Protein AF-A0AAI9UWK7-F1 (afdb_monomer_lite)

Foldseek 3Di:
DQVCCCVPVVDHDQWDKDFQADVRDVVNPTPAIATHGDPPDDDDDPPDDDPRYNVD

Sequence (56 aa):
MVMVRWVESEVAPDTIMETRYKNGTSDSGVDFKHRHCRWPCHNVYQGVGDYKDPDT

pLDDT: mean 86.9, std 4.86, range [66.25, 95.81]

Structure (mmCIF, N/CA/C/O backbone):
data_AF-A0AAI9UWK7-F1
#
_entry.id   AF-A0AAI9UWK7-F1
#
loop_
_atom_site.group_PDB
_atom_site.id
_atom_site.type_symbol
_atom_site.label_atom_id
_atom_site.label_alt_id
_atom_site.label_comp_id
_atom_site.label_asym_id
_atom_site.label_entity_id
_atom_site.label_seq_id
_atom_site.pdbx_PDB_ins_code
_atom_site.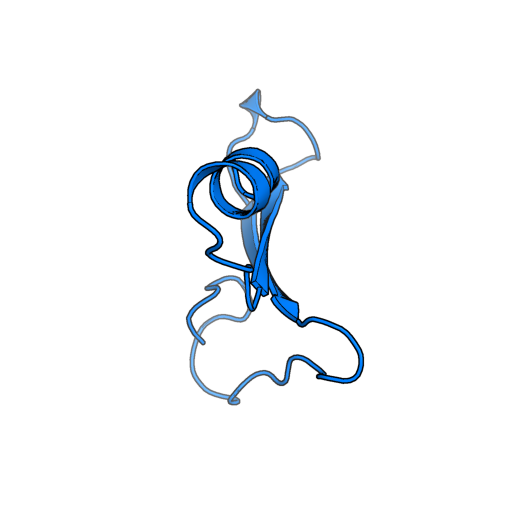Cartn_x
_atom_site.Cartn_y
_atom_site.Cartn_z
_atom_site.occupancy
_atom_site.B_iso_or_equiv
_atom_site.auth_seq_id
_atom_site.auth_comp_id
_atom_site.auth_asym_id
_atom_site.auth_atom_id
_atom_site.pdbx_PDB_model_num
ATOM 1 N N . MET A 1 1 ? -10.865 1.937 5.250 1.00 78.38 1 MET A N 1
ATOM 2 C CA . MET A 1 1 ? -10.609 1.649 6.678 1.00 78.38 1 MET A CA 1
ATOM 3 C C . MET A 1 1 ? -10.220 0.191 6.805 1.00 78.38 1 MET A C 1
ATOM 5 O O . MET A 1 1 ? -11.039 -0.668 6.515 1.00 78.38 1 MET A O 1
ATOM 9 N N . VAL A 1 2 ? -8.958 -0.081 7.132 1.00 86.00 2 VAL A N 1
ATOM 10 C CA . VAL A 1 2 ? -8.399 -1.438 7.012 1.00 86.00 2 VAL A CA 1
ATOM 11 C C . VAL A 1 2 ? -8.621 -2.264 8.286 1.00 86.00 2 VAL A C 1
ATOM 13 O O . VAL A 1 2 ? -8.990 -3.427 8.199 1.00 86.00 2 VAL A O 1
ATOM 16 N N . MET A 1 3 ? -8.510 -1.636 9.462 1.00 88.38 3 MET A N 1
ATOM 17 C CA . MET A 1 3 ? -8.728 -2.304 10.755 1.00 88.38 3 MET A CA 1
ATOM 18 C C . MET A 1 3 ? -10.164 -2.801 10.943 1.00 88.38 3 MET A C 1
ATOM 20 O O . MET A 1 3 ? -10.364 -3.935 11.350 1.00 88.38 3 MET A O 1
ATOM 24 N N . VAL A 1 4 ? -11.163 -1.983 10.600 1.00 92.00 4 VAL A N 1
ATOM 25 C CA . VAL A 1 4 ? -12.583 -2.357 10.732 1.00 92.00 4 VAL A CA 1
ATOM 26 C C . VAL A 1 4 ? -12.892 -3.604 9.904 1.00 92.00 4 VAL A C 1
ATOM 28 O O . VAL A 1 4 ? -13.471 -4.551 10.410 1.00 92.00 4 VAL A O 1
ATOM 31 N N . ARG A 1 5 ? -12.409 -3.658 8.657 1.00 91.88 5 ARG A N 1
ATOM 32 C CA . ARG A 1 5 ? -12.602 -4.814 7.772 1.00 91.88 5 ARG A CA 1
ATOM 33 C C . ARG A 1 5 ? -11.900 -6.078 8.280 1.00 91.88 5 ARG A C 1
ATOM 35 O O . ARG A 1 5 ? -12.401 -7.177 8.065 1.00 91.88 5 ARG A O 1
ATOM 42 N N . TRP A 1 6 ? -10.769 -5.926 8.963 1.00 91.94 6 TRP A N 1
ATOM 43 C CA . TRP A 1 6 ? -10.112 -7.051 9.618 1.00 91.94 6 TRP A CA 1
ATOM 44 C C . TRP A 1 6 ? -10.948 -7.580 10.789 1.00 91.94 6 TRP A C 1
ATOM 46 O O . TRP A 1 6 ? -11.162 -8.783 10.878 1.00 91.94 6 TRP A O 1
ATOM 56 N N . VAL A 1 7 ? -11.466 -6.693 11.640 1.00 94.88 7 VAL A N 1
ATOM 57 C CA . VAL A 1 7 ? -12.245 -7.080 12.827 1.00 94.88 7 VAL A CA 1
ATOM 58 C C . VAL A 1 7 ? -13.632 -7.615 12.463 1.00 94.88 7 VAL A C 1
ATOM 60 O O . VAL A 1 7 ? -14.071 -8.606 13.030 1.00 94.88 7 VAL A O 1
ATOM 63 N N . GLU A 1 8 ? -14.327 -6.976 11.523 1.00 95.81 8 GLU A N 1
ATOM 64 C CA . GLU A 1 8 ? -15.734 -7.269 11.219 1.00 95.81 8 GLU A CA 1
ATOM 65 C C . GLU A 1 8 ? -15.921 -8.300 10.104 1.00 95.81 8 GLU A C 1
ATOM 67 O O . GLU A 1 8 ? -16.979 -8.914 10.007 1.00 95.81 8 GLU A O 1
ATOM 72 N N . SER A 1 9 ? -14.932 -8.473 9.224 1.00 93.25 9 SER A N 1
ATOM 73 C CA . SER A 1 9 ? -15.028 -9.388 8.077 1.00 93.25 9 SER A CA 1
ATOM 74 C C . SER A 1 9 ? -13.939 -10.459 8.060 1.00 93.25 9 SER A C 1
ATOM 76 O O . SER A 1 9 ? -13.844 -11.187 7.079 1.00 93.25 9 SER A O 1
ATOM 78 N N . GLU A 1 10 ? -13.092 -10.523 9.094 1.00 89.88 10 GLU A N 1
ATOM 79 C CA . GLU A 1 10 ? -11.950 -11.449 9.202 1.00 89.88 10 GLU A CA 1
ATOM 80 C C . GLU A 1 10 ? -10.962 -11.377 8.018 1.00 89.88 10 GLU A C 1
ATOM 82 O O . GLU A 1 10 ? -10.138 -12.266 7.809 1.00 89.88 10 GLU A O 1
ATOM 87 N N . VAL A 1 11 ? -10.987 -10.279 7.249 1.00 91.38 11 VAL A N 1
ATOM 88 C CA . VAL A 1 11 ? -10.072 -10.065 6.121 1.00 91.38 11 VAL A CA 1
ATOM 89 C C . VAL A 1 11 ? -8.850 -9.297 6.607 1.00 91.38 11 VAL A C 1
ATOM 91 O O . VAL A 1 11 ? -8.856 -8.064 6.674 1.00 91.38 11 VAL A O 1
ATOM 94 N N . ALA A 1 12 ? -7.794 -10.035 6.945 1.00 88.06 12 ALA A N 1
ATOM 95 C CA . ALA A 1 12 ? -6.507 -9.448 7.292 1.00 88.06 12 ALA A CA 1
ATOM 96 C C . ALA A 1 12 ? -5.878 -8.746 6.071 1.00 88.06 12 ALA A C 1
ATOM 98 O O . ALA A 1 12 ? -5.918 -9.282 4.962 1.00 88.06 12 ALA A O 1
ATOM 99 N N . PRO A 1 13 ? -5.291 -7.552 6.242 1.00 88.44 13 PRO A N 1
ATOM 100 C CA . PRO A 1 13 ? -4.592 -6.876 5.159 1.00 88.44 13 PRO A CA 1
ATOM 101 C C . PRO A 1 13 ? -3.182 -7.433 4.956 1.00 88.44 13 PRO A C 1
ATOM 103 O O . PRO A 1 13 ? -2.389 -7.499 5.895 1.00 88.44 13 PRO A O 1
ATOM 106 N N . ASP A 1 14 ? -2.835 -7.733 3.708 1.00 87.12 14 ASP A N 1
ATOM 107 C CA . ASP A 1 14 ? -1.460 -8.089 3.337 1.00 87.12 14 ASP A CA 1
ATOM 108 C C . ASP A 1 14 ? -0.539 -6.863 3.263 1.00 87.12 14 ASP A C 1
ATOM 110 O O . ASP A 1 14 ? 0.656 -6.939 3.557 1.00 87.12 14 ASP A O 1
ATOM 114 N N . THR A 1 15 ? -1.102 -5.710 2.887 1.00 89.50 15 THR A N 1
ATOM 115 C CA . THR A 1 15 ? -0.381 -4.439 2.759 1.00 89.50 15 THR A CA 1
ATOM 116 C C . THR A 1 15 ? -1.209 -3.277 3.296 1.00 89.50 15 THR A C 1
ATOM 118 O O . THR A 1 15 ? -2.442 -3.323 3.325 1.00 89.50 15 THR A O 1
ATOM 121 N N . ILE A 1 16 ? -0.526 -2.211 3.714 1.00 89.56 16 ILE A N 1
ATOM 122 C CA . ILE A 1 16 ? -1.163 -0.952 4.110 1.00 89.56 16 ILE A CA 1
ATOM 123 C C . ILE A 1 16 ? -0.740 0.126 3.113 1.00 89.56 16 ILE A C 1
ATOM 125 O O . ILE A 1 16 ? 0.449 0.376 2.928 1.00 89.56 16 ILE A O 1
ATOM 129 N N . MET A 1 17 ? -1.717 0.759 2.461 1.00 89.50 17 MET A N 1
ATOM 130 C CA . MET A 1 17 ? -1.467 1.870 1.541 1.00 89.50 17 MET A CA 1
ATOM 131 C C . MET A 1 17 ? -1.186 3.155 2.321 1.00 89.50 17 MET A C 1
ATOM 133 O O . M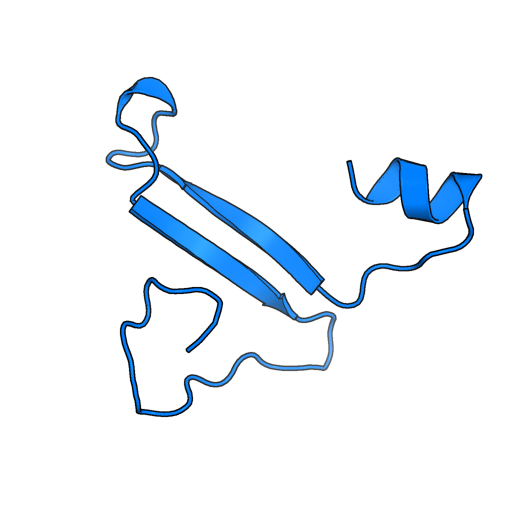ET A 1 17 ? -2.062 3.652 3.031 1.00 89.50 17 MET A O 1
ATOM 137 N N . GLU A 1 18 ? 0.006 3.718 2.146 1.00 87.06 18 GLU A N 1
ATOM 138 C CA . GLU A 1 18 ? 0.308 5.087 2.548 1.00 87.06 18 GLU A CA 1
ATOM 139 C C . GLU A 1 18 ? 0.019 6.074 1.418 1.00 87.06 18 GLU A C 1
ATOM 141 O O . GLU A 1 18 ? -0.014 5.740 0.232 1.00 87.06 18 GLU A O 1
ATOM 146 N N . THR A 1 19 ? -0.207 7.324 1.800 1.00 90.06 19 THR A N 1
ATOM 147 C CA . THR A 1 19 ? -0.376 8.439 0.874 1.00 90.06 19 THR A CA 1
ATOM 148 C C . THR A 1 19 ? 0.519 9.567 1.349 1.00 90.06 19 THR A C 1
ATOM 150 O O . THR A 1 19 ? 0.319 10.101 2.440 1.00 90.06 19 THR A O 1
ATOM 153 N N . ARG A 1 20 ? 1.510 9.927 0.534 1.00 86.88 20 ARG A N 1
ATOM 154 C CA . ARG A 1 20 ? 2.350 11.095 0.773 1.00 86.88 20 ARG A CA 1
ATOM 155 C C . ARG A 1 20 ? 1.764 12.275 0.019 1.00 86.88 20 ARG A C 1
ATOM 157 O O . ARG A 1 20 ? 1.570 12.207 -1.192 1.00 86.88 20 ARG A O 1
ATOM 164 N N . TYR A 1 21 ? 1.490 13.357 0.734 1.00 91.12 21 TYR A N 1
ATOM 165 C CA . TYR A 1 21 ? 1.024 14.599 0.130 1.00 91.12 21 TYR A CA 1
ATOM 166 C C . TYR A 1 21 ? 2.193 15.488 -0.298 1.00 91.12 21 TYR A C 1
ATOM 168 O O . TYR A 1 21 ? 3.246 15.506 0.351 1.00 91.12 21 TYR A O 1
ATOM 176 N N . LYS A 1 22 ? 1.999 16.257 -1.373 1.00 86.38 22 LYS A N 1
ATOM 177 C CA . LYS A 1 22 ? 2.952 17.289 -1.799 1.00 86.38 22 LYS A CA 1
ATOM 178 C C . LYS A 1 22 ? 3.097 18.308 -0.668 1.00 86.38 22 LYS A C 1
ATOM 180 O O . LYS A 1 22 ? 2.117 18.654 -0.023 1.00 86.38 22 LYS A O 1
ATOM 185 N N . ASN A 1 23 ? 4.318 18.741 -0.359 1.00 86.88 23 ASN A N 1
ATOM 186 C CA . ASN A 1 23 ? 4.598 19.664 0.755 1.00 86.88 23 ASN A CA 1
ATOM 187 C C . ASN A 1 23 ? 4.031 19.240 2.133 1.00 86.88 23 ASN A C 1
ATOM 189 O O . ASN A 1 23 ? 3.943 20.063 3.039 1.00 86.88 23 ASN A O 1
ATOM 193 N N . GLY A 1 24 ? 3.653 17.967 2.312 1.00 82.00 24 GLY A N 1
ATOM 194 C CA . GLY A 1 24 ? 3.146 17.433 3.578 1.00 82.00 24 GLY A CA 1
ATOM 195 C C . GLY A 1 24 ? 1.713 17.834 3.954 1.00 82.00 24 GLY A C 1
ATOM 196 O O . GLY A 1 24 ? 1.247 17.398 5.003 1.00 82.00 24 GLY A O 1
ATOM 197 N N . THR A 1 25 ? 0.997 18.608 3.131 1.00 84.44 25 THR A N 1
ATOM 198 C CA . THR A 1 25 ? -0.389 19.027 3.413 1.00 84.44 25 THR A CA 1
ATOM 199 C C . THR A 1 25 ? -1.382 18.383 2.457 1.00 84.44 25 THR A C 1
ATOM 201 O O . THR A 1 25 ? -1.144 18.319 1.253 1.00 84.44 25 THR A O 1
ATOM 204 N N . SER A 1 26 ? -2.529 17.943 2.979 1.00 80.88 26 SER A N 1
ATOM 205 C CA . SER A 1 26 ? -3.588 17.307 2.181 1.00 80.88 26 SER A CA 1
ATOM 206 C C . SER A 1 26 ? -4.088 18.186 1.034 1.00 80.88 26 SER A C 1
ATOM 208 O O . SER A 1 26 ? -4.377 17.673 -0.045 1.00 80.88 26 SER A O 1
ATOM 210 N N . ASP A 1 27 ? -4.128 19.504 1.239 1.00 84.06 27 ASP A N 1
ATOM 211 C CA . ASP A 1 27 ? -4.596 20.480 0.246 1.00 84.06 27 ASP A CA 1
ATOM 212 C C . ASP A 1 27 ? -3.671 20.602 -0.969 1.00 84.06 27 ASP A C 1
ATOM 214 O O . ASP A 1 27 ? -4.109 20.958 -2.060 1.00 84.06 27 ASP A O 1
ATOM 218 N N . SER A 1 28 ? -2.392 20.260 -0.811 1.00 82.88 28 SER A N 1
ATOM 219 C CA . SER A 1 28 ? -1.405 20.306 -1.897 1.00 82.88 28 SER A CA 1
ATOM 220 C C . SER A 1 28 ? -1.508 19.107 -2.853 1.00 82.88 28 SER A C 1
ATOM 222 O O . SER A 1 28 ? -0.779 19.034 -3.845 1.00 82.88 28 SER A O 1
ATOM 224 N N . GLY A 1 29 ? -2.412 18.163 -2.574 1.00 87.25 29 GLY A N 1
ATOM 225 C CA . GLY A 1 29 ? -2.636 16.964 -3.373 1.00 87.25 29 GLY A CA 1
ATOM 226 C C . GLY A 1 29 ? -1.653 15.828 -3.079 1.00 87.25 29 GLY A C 1
ATOM 227 O O . GLY A 1 29 ? -0.675 15.972 -2.344 1.00 87.25 29 GLY A O 1
ATOM 228 N N . VAL A 1 30 ? -1.935 14.656 -3.649 1.00 88.31 30 VAL A N 1
ATOM 229 C CA . VAL A 1 30 ? -1.119 13.445 -3.474 1.00 88.31 30 VAL A CA 1
ATOM 230 C C . VAL A 1 30 ? 0.135 13.530 -4.348 1.00 88.31 30 VAL A C 1
ATOM 232 O O . VAL A 1 30 ? 0.045 13.821 -5.540 1.00 88.31 30 VAL A O 1
ATOM 235 N N . ASP A 1 31 ? 1.302 13.295 -3.749 1.00 87.19 31 ASP A N 1
ATOM 236 C CA . ASP A 1 31 ? 2.579 13.159 -4.458 1.00 87.19 31 ASP A CA 1
ATOM 237 C C . ASP A 1 31 ? 2.768 11.719 -4.933 1.00 87.19 31 ASP A C 1
ATOM 239 O O . ASP A 1 31 ? 2.946 11.479 -6.122 1.00 87.19 31 ASP A O 1
ATOM 243 N N . PHE A 1 32 ? 2.661 10.757 -4.013 1.00 87.06 32 PHE A N 1
ATOM 244 C CA . PHE A 1 32 ? 2.736 9.337 -4.338 1.00 87.06 32 PHE A CA 1
ATOM 245 C C . PHE A 1 32 ? 1.999 8.476 -3.315 1.00 87.06 32 PHE A C 1
ATOM 247 O O . PHE A 1 32 ? 1.667 8.916 -2.205 1.00 87.06 32 PHE A O 1
ATOM 254 N N . LYS A 1 33 ? 1.737 7.231 -3.708 1.00 89.94 33 LYS A N 1
ATOM 255 C CA . LYS A 1 33 ? 1.163 6.200 -2.846 1.00 89.94 33 LYS A CA 1
ATOM 256 C C . LYS A 1 33 ? 2.104 5.013 -2.826 1.00 89.94 33 LYS A C 1
ATOM 258 O O . LYS A 1 33 ? 2.671 4.665 -3.850 1.00 89.94 33 LYS A O 1
ATOM 263 N N . HIS A 1 34 ? 2.245 4.386 -1.669 1.00 89.31 34 HIS A N 1
ATOM 264 C CA . HIS A 1 34 ? 3.124 3.235 -1.516 1.00 89.31 34 HIS A CA 1
ATOM 265 C C . HIS A 1 34 ? 2.442 2.164 -0.668 1.00 89.31 34 HIS A C 1
ATOM 267 O O . HIS A 1 34 ? 1.685 2.473 0.253 1.00 89.31 34 HIS A O 1
ATOM 273 N N . ARG A 1 35 ? 2.668 0.890 -0.998 1.00 90.38 35 ARG A N 1
ATOM 274 C CA . ARG A 1 35 ? 2.142 -0.246 -0.235 1.00 90.38 35 ARG A CA 1
ATOM 275 C C . ARG A 1 35 ? 3.212 -0.736 0.728 1.00 90.38 35 ARG A C 1
ATOM 277 O O . ARG A 1 35 ? 4.159 -1.395 0.313 1.00 90.38 35 ARG A O 1
ATOM 284 N N . HIS A 1 36 ? 3.046 -0.442 2.014 1.00 89.56 36 HIS A N 1
ATOM 285 C CA . HIS A 1 36 ? 3.918 -1.003 3.040 1.00 89.56 36 HIS A CA 1
ATOM 286 C C . HIS A 1 36 ? 3.667 -2.496 3.184 1.00 89.56 36 HIS A C 1
ATOM 288 O O . HIS A 1 36 ? 2.524 -2.937 3.351 1.00 89.56 36 HIS A O 1
ATOM 294 N N . CYS A 1 37 ? 4.753 -3.259 3.133 1.00 90.12 37 CYS A N 1
ATOM 295 C CA . CYS A 1 37 ? 4.733 -4.692 3.355 1.00 90.12 37 CYS A CA 1
ATOM 296 C C . CYS A 1 37 ? 4.650 -5.002 4.850 1.00 90.12 37 CYS A C 1
ATOM 298 O O . CYS A 1 37 ? 5.269 -4.343 5.687 1.00 90.12 37 CYS A O 1
ATOM 300 N N . ARG A 1 38 ? 3.911 -6.057 5.187 1.00 91.81 38 ARG A N 1
ATOM 301 C CA . ARG A 1 38 ? 3.930 -6.631 6.529 1.00 91.81 38 ARG A CA 1
ATOM 302 C C . ARG A 1 38 ? 5.302 -7.251 6.811 1.00 91.81 38 ARG A C 1
ATOM 304 O O . ARG A 1 38 ? 5.811 -8.018 6.001 1.00 91.81 38 ARG A O 1
ATOM 311 N N . TRP A 1 39 ? 5.857 -7.002 7.994 1.00 88.38 39 TRP A N 1
ATOM 312 C CA . TRP A 1 39 ? 7.078 -7.675 8.443 1.00 88.38 39 TRP A CA 1
ATOM 313 C C . TRP A 1 39 ? 6.903 -9.210 8.447 1.00 88.38 39 TRP A C 1
ATOM 315 O O . TRP A 1 39 ? 5.860 -9.694 8.905 1.00 88.38 39 TRP A O 1
ATOM 325 N N . PRO A 1 40 ? 7.890 -10.000 7.987 1.00 92.81 40 PRO A N 1
ATOM 326 C CA . PRO A 1 40 ? 9.253 -9.634 7.577 1.00 92.81 40 PRO A CA 1
ATOM 327 C C . PRO A 1 40 ? 9.414 -9.337 6.076 1.00 92.81 40 PRO A C 1
ATOM 329 O O . PRO A 1 40 ? 10.536 -9.275 5.584 1.00 92.81 40 PRO A O 1
ATOM 332 N N . CYS A 1 41 ? 8.323 -9.195 5.323 1.00 90.81 41 CYS A N 1
ATOM 333 C CA . CYS A 1 41 ? 8.402 -8.929 3.892 1.00 90.81 41 CYS A CA 1
ATOM 334 C C . CYS A 1 41 ? 9.003 -7.542 3.625 1.00 90.81 41 CYS A C 1
ATOM 336 O O . CYS A 1 41 ? 8.709 -6.571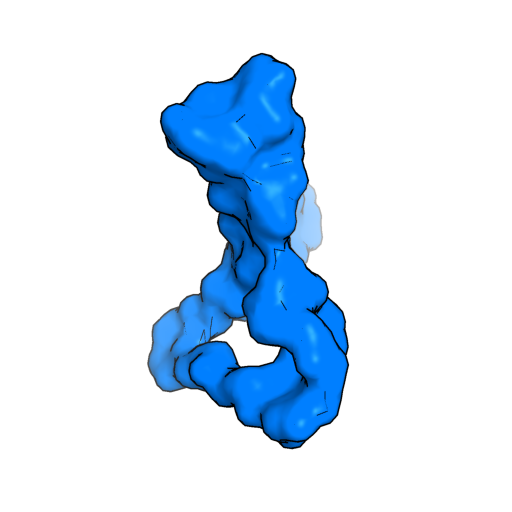 4.325 1.00 90.81 41 CYS A O 1
ATOM 338 N N . HIS A 1 42 ? 9.815 -7.455 2.574 1.00 88.44 42 HIS A N 1
ATOM 339 C CA . HIS A 1 42 ? 10.453 -6.223 2.123 1.00 88.44 42 HIS A CA 1
ATOM 340 C C . HIS A 1 42 ? 9.881 -5.816 0.772 1.00 88.44 42 HIS A C 1
ATOM 342 O O . HIS A 1 42 ? 9.688 -6.669 -0.095 1.00 88.44 42 HIS A O 1
ATOM 348 N N . ASN A 1 43 ? 9.635 -4.519 0.589 1.00 86.75 43 ASN A N 1
ATOM 34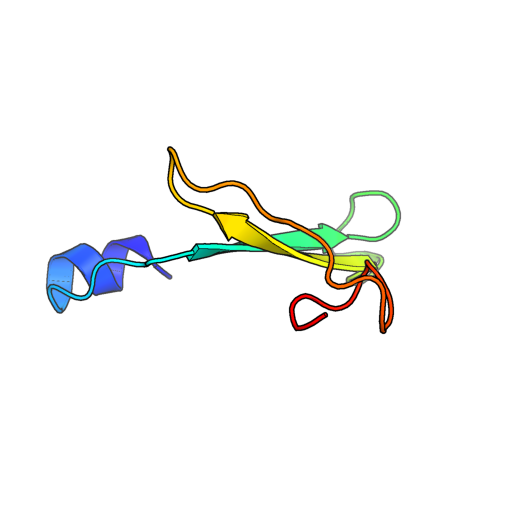9 C CA . ASN A 1 43 ? 9.213 -4.009 -0.705 1.00 86.75 43 ASN A CA 1
ATOM 350 C C . ASN A 1 43 ? 10.436 -3.834 -1.614 1.00 86.75 43 ASN A C 1
ATOM 352 O O . ASN A 1 43 ? 11.446 -3.266 -1.190 1.00 86.75 43 ASN A O 1
ATOM 356 N N . VAL A 1 44 ? 10.356 -4.342 -2.842 1.00 87.00 44 VAL A N 1
ATOM 357 C CA . VAL A 1 44 ? 11.445 -4.313 -3.823 1.00 87.00 44 VAL A CA 1
ATOM 358 C C . VAL A 1 44 ? 10.891 -3.741 -5.118 1.00 87.00 44 VAL A C 1
ATOM 360 O O . VAL A 1 44 ? 9.979 -4.315 -5.705 1.00 87.00 44 VAL A O 1
ATOM 363 N N . TYR A 1 45 ? 11.457 -2.619 -5.555 1.00 85.06 45 TYR A N 1
ATOM 364 C CA . TYR A 1 45 ? 11.108 -1.997 -6.829 1.00 85.06 45 TYR A CA 1
ATOM 365 C C . TYR A 1 45 ? 11.525 -2.900 -7.995 1.00 85.06 45 TYR A C 1
ATOM 367 O O . TYR A 1 45 ? 12.659 -3.386 -8.023 1.00 85.06 45 TYR A O 1
ATOM 375 N N . GLN A 1 46 ? 10.637 -3.110 -8.970 1.00 83.62 46 GLN A N 1
ATOM 376 C CA . GLN A 1 46 ? 10.860 -4.084 -10.047 1.00 83.62 46 GLN A CA 1
ATOM 377 C C . GLN A 1 46 ? 11.832 -3.595 -11.134 1.00 83.62 46 GLN A C 1
ATOM 379 O O . GLN A 1 46 ? 12.173 -4.346 -12.048 1.00 83.62 46 GLN A O 1
ATOM 384 N N . GLY A 1 47 ? 12.306 -2.348 -11.046 1.00 79.31 47 GLY A N 1
ATOM 385 C CA . GLY A 1 47 ? 13.240 -1.762 -12.015 1.00 79.31 47 GLY A CA 1
ATOM 386 C C . GLY A 1 47 ? 12.571 -1.257 -13.297 1.00 79.31 47 GLY A C 1
ATOM 387 O O . GLY A 1 47 ? 13.254 -0.725 -14.170 1.00 79.31 47 GLY A O 1
ATOM 388 N N . VAL A 1 48 ? 11.249 -1.389 -13.399 1.00 81.12 48 VAL A N 1
ATOM 389 C CA . VAL A 1 48 ? 10.413 -0.913 -14.502 1.00 81.12 48 VAL A CA 1
ATOM 390 C C . VAL A 1 48 ? 9.267 -0.088 -13.927 1.00 81.12 48 VAL A C 1
ATOM 392 O O . VAL A 1 48 ? 8.625 -0.533 -12.987 1.00 81.12 48 VAL A O 1
ATOM 395 N N . GLY A 1 49 ? 9.006 1.095 -14.491 1.00 82.25 49 GLY A N 1
ATOM 396 C CA . GLY A 1 49 ? 7.931 1.983 -14.032 1.00 82.25 49 GLY A CA 1
ATOM 397 C C . GLY A 1 49 ? 8.405 3.266 -13.349 1.00 82.25 49 GLY A C 1
ATOM 398 O O . GLY A 1 49 ? 9.525 3.730 -13.576 1.00 82.25 49 GLY A O 1
ATOM 399 N N . ASP A 1 50 ? 7.515 3.871 -12.562 1.00 83.69 50 ASP A N 1
ATOM 400 C CA . ASP A 1 50 ? 7.792 5.049 -11.739 1.00 83.69 50 ASP A CA 1
ATOM 401 C C . ASP A 1 50 ? 7.710 4.626 -10.274 1.00 83.69 50 ASP A C 1
ATOM 403 O O . ASP A 1 50 ? 6.676 4.152 -9.833 1.00 83.69 50 ASP A O 1
ATOM 407 N N . TYR A 1 51 ? 8.758 4.854 -9.484 1.00 81.44 51 TYR A N 1
ATOM 408 C CA . TYR A 1 51 ? 8.787 4.512 -8.055 1.00 81.44 51 TYR A CA 1
ATOM 409 C C . TYR A 1 51 ? 7.643 5.138 -7.228 1.00 81.44 51 TYR A C 1
ATOM 411 O O . TYR A 1 51 ? 7.425 4.759 -6.074 1.00 81.44 51 TYR A O 1
ATOM 419 N N . LYS A 1 52 ? 6.962 6.152 -7.776 1.00 85.62 52 LYS A N 1
ATOM 420 C CA . LYS A 1 52 ? 5.782 6.788 -7.181 1.00 85.62 52 LYS A CA 1
ATOM 421 C C . LYS A 1 52 ? 4.480 6.025 -7.419 1.00 85.62 52 LYS A C 1
ATOM 423 O O . LYS A 1 52 ? 3.487 6.312 -6.740 1.00 85.62 52 LYS A O 1
ATOM 428 N N . ASP A 1 53 ? 4.466 5.117 -8.385 1.00 83.38 53 ASP A N 1
ATOM 429 C CA . ASP A 1 53 ? 3.337 4.252 -8.672 1.00 83.38 53 ASP A CA 1
ATOM 430 C C . ASP A 1 53 ? 3.39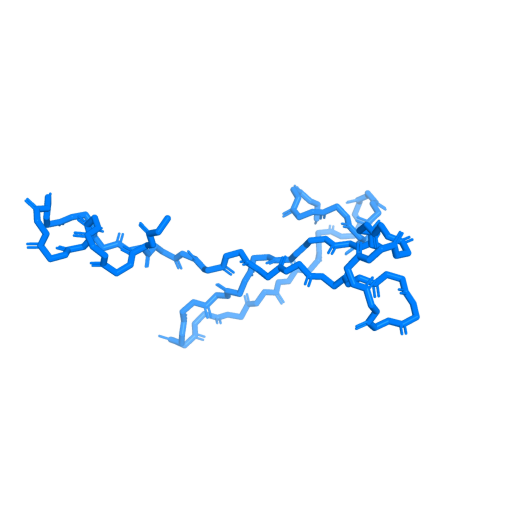2 3.033 -7.732 1.00 83.38 53 ASP A C 1
ATOM 432 O O . ASP A 1 53 ? 4.383 2.302 -7.714 1.00 83.38 53 ASP A O 1
ATOM 436 N N . PRO A 1 54 ? 2.359 2.800 -6.902 1.00 81.31 54 PRO A N 1
ATOM 437 C CA . PRO A 1 54 ? 2.331 1.651 -6.005 1.00 81.31 54 PRO A CA 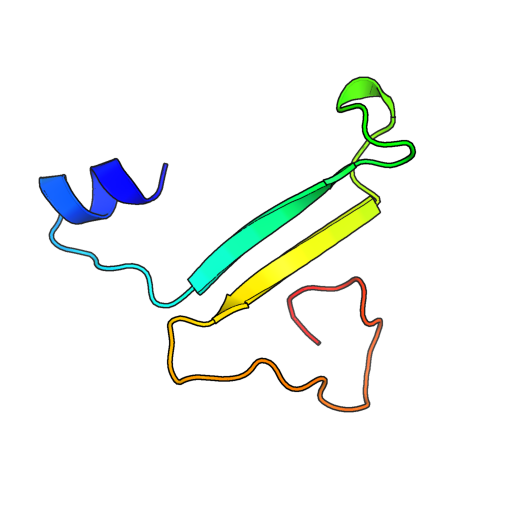1
ATOM 438 C C . PRO A 1 54 ? 2.329 0.297 -6.732 1.00 81.31 54 PRO A C 1
ATOM 440 O O . PRO A 1 54 ? 2.550 -0.719 -6.067 1.00 81.31 54 PRO A O 1
ATOM 443 N N . ASP A 1 55 ? 2.023 0.261 -8.033 1.00 79.69 55 ASP A N 1
ATOM 444 C CA . ASP A 1 55 ? 1.920 -0.952 -8.850 1.00 79.69 55 ASP A CA 1
ATOM 445 C C . ASP A 1 55 ? 3.217 -1.361 -9.568 1.00 79.69 55 ASP A C 1
ATOM 447 O O . ASP A 1 55 ? 3.241 -2.427 -10.187 1.00 79.69 55 ASP A O 1
ATOM 451 N N . THR A 1 56 ? 4.295 -0.582 -9.432 1.00 66.25 56 THR A N 1
ATOM 452 C CA . THR A 1 56 ? 5.605 -0.818 -10.075 1.00 66.25 56 THR A CA 1
ATOM 453 C C . THR A 1 56 ? 6.743 -0.969 -9.069 1.00 66.25 56 THR A C 1
ATOM 455 O O . THR A 1 56 ? 7.622 -1.845 -9.259 1.00 66.25 56 THR A O 1
#

Secondary structure (DSSP, 8-state):
-HHHHHHHH----SEEEEEEEGGG-GGG-EEEEEEEEPTT------SSS-TTSTT-

Radius of gyration: 13.71 Å; chains: 1; bounding box: 29×32×27 Å

Organism: NCBI:txid1209917